Protein AF-A0A836T249-F1 (afdb_monomer_lite)

Radius of gyration: 13.51 Å; chains: 1; bounding box: 31×27×33 Å

Structure (mmCIF, N/CA/C/O backbone):
data_AF-A0A836T249-F1
#
_entry.id   AF-A0A836T249-F1
#
loop_
_atom_site.group_PDB
_atom_site.id
_atom_site.type_symbol
_atom_site.label_atom_id
_atom_site.label_alt_id
_atom_site.label_comp_id
_atom_site.label_asym_id
_atom_site.label_entity_id
_atom_site.label_seq_id
_atom_site.pdbx_PDB_ins_code
_atom_site.Cartn_x
_atom_site.Cartn_y
_atom_site.Cartn_z
_atom_site.occupancy
_atom_site.B_iso_or_equiv
_atom_site.auth_seq_id
_atom_site.auth_comp_id
_atom_site.auth_asym_id
_atom_site.auth_atom_id
_atom_site.pdbx_PDB_model_num
ATOM 1 N N . MET A 1 1 ? -9.507 -3.534 -6.207 1.00 92.12 1 MET A N 1
ATOM 2 C CA . MET A 1 1 ? -9.745 -3.256 -4.772 1.00 92.12 1 MET A CA 1
ATOM 3 C C . MET A 1 1 ? -8.493 -2.708 -4.089 1.00 92.12 1 MET A C 1
ATOM 5 O O . MET A 1 1 ? -8.555 -1.601 -3.575 1.00 92.12 1 MET A O 1
ATOM 9 N N . GLN A 1 2 ? -7.355 -3.410 -4.182 1.00 95.19 2 GLN A N 1
ATOM 10 C CA . GLN A 1 2 ? -6.052 -3.037 -3.597 1.00 95.19 2 GLN A CA 1
ATOM 11 C C . GLN A 1 2 ? -5.676 -1.554 -3.716 1.00 95.19 2 GLN A C 1
ATOM 13 O O . GLN A 1 2 ? -5.379 -0.936 -2.706 1.00 95.19 2 GLN A O 1
ATOM 18 N N . ALA A 1 3 ? -5.765 -0.951 -4.907 1.00 95.19 3 ALA A N 1
ATOM 19 C CA . ALA A 1 3 ? -5.431 0.465 -5.085 1.00 95.19 3 ALA A CA 1
ATOM 20 C C . ALA A 1 3 ? -6.260 1.413 -4.193 1.00 95.19 3 A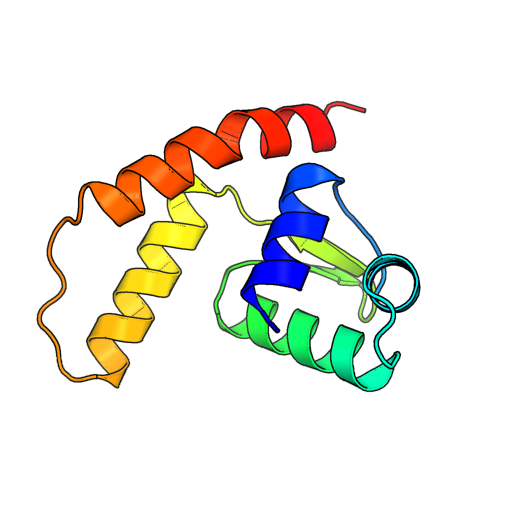LA A C 1
ATOM 22 O O . ALA A 1 3 ? -5.715 2.370 -3.658 1.00 95.19 3 ALA A O 1
ATOM 23 N N . LYS A 1 4 ? -7.559 1.136 -3.992 1.00 97.75 4 LYS A N 1
ATOM 24 C CA . LYS A 1 4 ? -8.428 1.965 -3.137 1.00 97.75 4 LYS A CA 1
ATOM 25 C C . LYS A 1 4 ? -8.037 1.848 -1.666 1.00 97.75 4 LYS A C 1
ATOM 27 O O . LYS A 1 4 ? -7.950 2.861 -0.985 1.00 97.75 4 LYS A O 1
ATOM 32 N N . VAL A 1 5 ? -7.785 0.621 -1.206 1.00 97.81 5 VAL A N 1
ATOM 33 C CA . VAL A 1 5 ? -7.350 0.348 0.172 1.00 97.81 5 VAL A CA 1
ATOM 34 C C . VAL A 1 5 ? -5.976 0.964 0.428 1.00 97.81 5 VAL A C 1
ATOM 36 O O . VAL A 1 5 ? -5.807 1.670 1.413 1.00 97.81 5 VAL A O 1
ATOM 39 N N . TYR A 1 6 ? -5.028 0.785 -0.496 1.00 97.31 6 TYR A N 1
ATOM 40 C CA . TYR A 1 6 ? -3.699 1.386 -0.406 1.00 97.31 6 TYR A CA 1
ATOM 41 C C . TYR A 1 6 ? -3.773 2.913 -0.311 1.00 97.31 6 TYR A C 1
ATOM 43 O O . TYR A 1 6 ? -3.270 3.474 0.654 1.00 97.31 6 TYR A O 1
ATOM 51 N N . LEU A 1 7 ? -4.472 3.578 -1.239 1.00 97.44 7 LEU A N 1
ATOM 52 C CA . LEU A 1 7 ? -4.627 5.037 -1.217 1.00 97.44 7 LEU A CA 1
ATOM 53 C C . LEU A 1 7 ? -5.289 5.538 0.071 1.00 97.44 7 LEU A C 1
ATOM 55 O O . LEU A 1 7 ? -4.872 6.558 0.607 1.00 97.44 7 LEU A O 1
ATOM 59 N N . LEU A 1 8 ? -6.299 4.828 0.580 1.00 98.00 8 LEU A N 1
ATOM 60 C CA . LEU A 1 8 ? -6.959 5.199 1.828 1.00 98.00 8 LEU A CA 1
ATOM 61 C C . LEU A 1 8 ? -5.977 5.164 3.009 1.00 98.00 8 LEU A C 1
ATOM 63 O O . LEU A 1 8 ? -5.876 6.138 3.748 1.00 98.00 8 LEU A O 1
ATOM 67 N N . VAL A 1 9 ? -5.228 4.075 3.171 1.00 96.75 9 VAL A N 1
ATOM 68 C CA . VAL A 1 9 ? -4.265 3.945 4.276 1.00 96.75 9 VAL A CA 1
ATOM 69 C C . VAL A 1 9 ? -3.086 4.907 4.101 1.00 96.75 9 VAL A C 1
ATOM 71 O O . VAL A 1 9 ? -2.641 5.521 5.063 1.00 96.75 9 VAL A O 1
ATOM 74 N N . THR A 1 10 ? -2.607 5.115 2.872 1.00 97.19 10 THR A N 1
ATOM 75 C CA . THR A 1 10 ? -1.536 6.080 2.585 1.00 97.19 10 THR A CA 1
ATOM 76 C C . THR A 1 10 ? -1.947 7.514 2.908 1.00 97.19 10 THR A C 1
ATOM 78 O O . THR A 1 10 ? -1.155 8.241 3.488 1.00 97.19 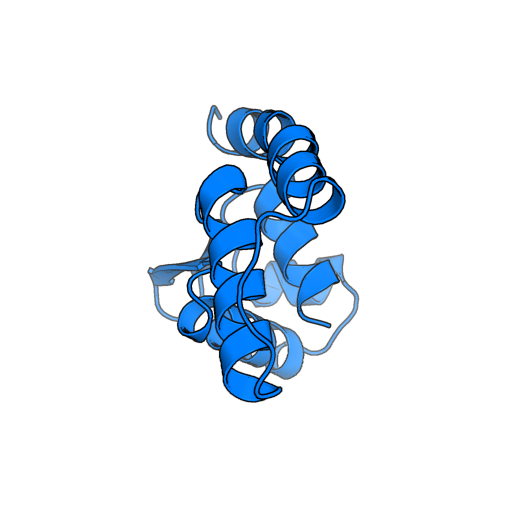10 THR A O 1
ATOM 81 N N . CYS A 1 11 ? -3.167 7.931 2.564 1.00 96.94 11 CYS A N 1
ATOM 82 C CA . CYS A 1 11 ? -3.593 9.324 2.734 1.00 96.94 11 CYS A CA 1
ATOM 83 C C . CYS A 1 11 ? -4.145 9.652 4.128 1.00 96.94 11 CYS A C 1
ATOM 85 O O . CYS A 1 11 ? -4.281 10.828 4.457 1.00 96.94 11 CYS A O 1
ATOM 87 N N . TYR A 1 12 ? -4.528 8.646 4.919 1.00 96.56 12 TYR A N 1
ATOM 88 C CA . TYR A 1 12 ? -5.208 8.855 6.204 1.00 96.56 12 TYR A CA 1
ATOM 89 C C . TYR A 1 12 ? -4.572 8.099 7.375 1.00 96.56 12 TYR A C 1
ATOM 91 O O . TYR A 1 12 ? -5.081 8.179 8.491 1.00 96.56 12 TYR A O 1
ATOM 99 N N . GLY A 1 13 ? -3.459 7.407 7.137 1.00 94.81 13 GLY A N 1
ATOM 100 C CA . GLY A 1 13 ? -2.641 6.798 8.176 1.00 94.81 13 GLY A CA 1
ATOM 101 C C . GLY A 1 13 ? -3.117 5.409 8.584 1.00 94.81 13 GLY A C 1
ATOM 102 O O . GLY A 1 13 ? -3.964 4.786 7.936 1.00 94.81 13 GLY A O 1
ATOM 103 N N . LYS A 1 14 ? -2.518 4.910 9.669 1.00 95.06 14 LYS A N 1
ATOM 104 C CA . LYS A 1 14 ? -2.793 3.579 10.214 1.00 95.06 14 LYS A CA 1
ATOM 105 C C . LYS A 1 14 ? -4.281 3.410 10.529 1.00 95.06 14 LYS A C 1
ATOM 107 O O . LYS A 1 14 ? -4.881 4.262 11.182 1.00 95.06 14 LYS A O 1
ATOM 112 N N . MET A 1 15 ? -4.866 2.292 10.104 1.00 95.44 15 MET A N 1
ATOM 113 C CA . MET A 1 15 ? -6.271 1.982 10.382 1.00 95.44 15 MET A CA 1
ATOM 114 C C . MET A 1 15 ? -6.566 0.483 10.352 1.00 95.44 15 MET A C 1
ATOM 116 O O . MET A 1 15 ? -5.815 -0.307 9.776 1.00 95.44 15 MET A O 1
ATOM 120 N N . SER A 1 16 ? -7.689 0.099 10.960 1.00 96.88 16 SER A N 1
ATOM 121 C CA . SER A 1 16 ? -8.150 -1.286 10.992 1.00 96.88 16 SER A CA 1
ATOM 122 C C . SER A 1 16 ? -8.994 -1.671 9.775 1.00 96.88 16 SER A C 1
ATOM 124 O O . SER A 1 16 ? -9.587 -0.814 9.113 1.00 96.88 16 SER A O 1
ATOM 126 N N . SER A 1 17 ? -9.134 -2.975 9.514 1.00 96.44 17 SER A N 1
ATOM 127 C CA . SER A 1 17 ? -10.038 -3.487 8.466 1.00 96.44 17 SER A CA 1
ATOM 128 C C . SER A 1 17 ? -11.482 -3.019 8.618 1.00 96.44 17 SER A C 1
ATOM 130 O O . SER A 1 17 ? -12.152 -2.804 7.613 1.00 96.44 17 SER A O 1
ATOM 132 N N . ALA A 1 18 ? -11.960 -2.816 9.849 1.00 97.81 18 ALA A N 1
ATOM 133 C CA . ALA A 1 18 ? -13.305 -2.300 10.096 1.00 97.81 18 ALA A CA 1
ATOM 134 C C . ALA A 1 18 ? -13.462 -0.859 9.586 1.00 97.81 18 ALA A C 1
ATOM 136 O O . ALA A 1 18 ? -14.421 -0.556 8.878 1.00 97.81 18 ALA A O 1
ATOM 137 N N . ILE A 1 19 ? -12.477 0.004 9.864 1.00 98.06 19 ILE A N 1
ATOM 138 C CA . ILE A 1 19 ? -12.465 1.393 9.382 1.00 98.06 19 ILE A CA 1
ATOM 139 C C . ILE A 1 19 ? -12.347 1.430 7.852 1.00 98.06 19 ILE A C 1
ATOM 141 O O . ILE A 1 19 ? -13.018 2.225 7.193 1.00 98.06 19 ILE A O 1
ATOM 145 N N . ILE A 1 20 ? -11.520 0.555 7.270 1.00 97.94 20 ILE A N 1
ATOM 146 C CA . ILE A 1 20 ? -11.383 0.427 5.812 1.00 97.94 20 ILE A CA 1
ATOM 147 C C . ILE A 1 20 ? -12.719 0.013 5.185 1.00 97.94 20 ILE A C 1
ATOM 149 O O . ILE A 1 20 ? -13.152 0.629 4.208 1.00 97.94 20 ILE A O 1
ATOM 153 N N . ALA A 1 21 ? -13.379 -1.002 5.749 1.00 98.38 21 ALA A N 1
ATOM 154 C CA . ALA A 1 21 ? -14.668 -1.501 5.280 1.00 98.38 21 ALA A CA 1
ATOM 155 C C . ALA A 1 21 ? -15.738 -0.405 5.300 1.00 98.38 21 ALA A C 1
ATOM 157 O O . ALA A 1 21 ? -16.416 -0.184 4.295 1.00 98.38 21 ALA A O 1
ATOM 158 N N . GLU A 1 22 ? -15.822 0.341 6.404 1.00 98.50 22 GLU A N 1
ATOM 159 C CA . GLU A 1 22 ? -16.742 1.466 6.561 1.00 98.50 22 GLU A CA 1
ATOM 160 C C . GLU A 1 22 ? -16.475 2.567 5.524 1.00 98.50 22 GLU A C 1
ATOM 162 O O . GLU A 1 22 ? -17.369 2.940 4.759 1.00 98.50 22 GLU A O 1
ATOM 167 N N . LYS A 1 23 ? -15.231 3.061 5.442 1.00 98.12 23 LYS A N 1
ATOM 168 C CA . LYS A 1 23 ? -14.875 4.181 4.556 1.00 98.12 23 LYS A CA 1
ATOM 169 C C . LYS A 1 23 ? -15.015 3.836 3.075 1.00 98.12 23 LYS A C 1
ATOM 171 O O . LYS A 1 23 ? -15.375 4.708 2.284 1.00 98.12 23 LYS A O 1
ATOM 176 N N . LEU A 1 24 ? -14.739 2.590 2.689 1.00 98.06 24 LEU A N 1
ATOM 177 C CA . LEU A 1 24 ? -14.854 2.137 1.300 1.00 98.06 24 LEU A CA 1
ATOM 178 C C . LEU A 1 24 ? -16.217 1.527 0.962 1.00 98.06 24 LEU A C 1
ATOM 180 O O . LEU A 1 24 ? -16.456 1.249 -0.214 1.00 98.06 24 LEU A O 1
ATOM 184 N N . LYS A 1 25 ? -17.103 1.353 1.952 1.00 98.06 25 LYS A N 1
ATOM 185 C CA . LYS A 1 25 ? -18.408 0.687 1.815 1.00 98.06 25 LYS A CA 1
ATOM 186 C C . LYS A 1 25 ? -18.276 -0.715 1.205 1.00 98.06 25 LYS A C 1
ATOM 188 O O . LYS A 1 25 ? -18.973 -1.057 0.251 1.00 98.06 25 LYS A O 1
ATOM 193 N N . ILE A 1 26 ? -17.346 -1.502 1.742 1.00 97.94 26 ILE A N 1
ATOM 194 C CA . ILE A 1 26 ? -17.091 -2.901 1.358 1.00 97.94 26 ILE A CA 1
ATOM 195 C C . ILE A 1 26 ? -17.305 -3.824 2.560 1.00 97.94 26 ILE A C 1
ATOM 197 O O . ILE A 1 26 ? -17.456 -3.352 3.686 1.00 97.94 26 ILE A O 1
ATOM 201 N N . SER A 1 27 ? -17.331 -5.139 2.334 1.00 98.31 27 SER A N 1
ATOM 202 C CA . SER A 1 27 ? -17.428 -6.096 3.438 1.00 98.31 27 SER A CA 1
ATOM 203 C C . SER A 1 27 ? -16.165 -6.070 4.312 1.00 98.31 27 SER A C 1
ATOM 205 O O . SER A 1 27 ? -15.072 -5.740 3.840 1.00 98.31 27 SER A O 1
ATOM 207 N N . LEU A 1 28 ? -16.308 -6.434 5.592 1.00 98.06 28 LEU A N 1
ATOM 208 C CA . LEU A 1 28 ? -15.165 -6.581 6.500 1.00 98.06 28 LEU A CA 1
ATOM 209 C C . LEU A 1 28 ? -14.161 -7.615 5.968 1.00 98.06 28 LEU A C 1
ATOM 211 O O . LEU A 1 28 ? -12.955 -7.376 6.011 1.00 98.06 28 LEU A O 1
ATOM 215 N N . ASP A 1 29 ? -14.660 -8.717 5.408 1.00 97.31 29 ASP A N 1
ATOM 216 C CA . ASP A 1 29 ? -13.836 -9.778 4.828 1.00 97.31 29 ASP A CA 1
ATOM 217 C C . ASP A 1 29 ? -13.039 -9.281 3.617 1.00 97.31 29 ASP A C 1
ATOM 219 O O . ASP A 1 29 ? -11.843 -9.558 3.512 1.00 97.31 29 ASP A O 1
ATOM 223 N N . ASP A 1 30 ? -13.653 -8.487 2.730 1.00 98.06 30 ASP A N 1
ATOM 224 C CA . ASP A 1 30 ? -12.956 -7.891 1.585 1.00 98.06 30 ASP A CA 1
ATOM 225 C C . ASP A 1 30 ? -11.881 -6.901 2.029 1.00 98.06 30 ASP A C 1
ATOM 227 O O . ASP A 1 30 ? -10.791 -6.874 1.447 1.00 98.06 30 ASP A O 1
ATOM 231 N N . ALA A 1 31 ? -12.169 -6.094 3.055 1.00 97.81 31 ALA A N 1
ATOM 232 C CA . ALA A 1 31 ? -11.200 -5.169 3.628 1.00 97.81 31 ALA A CA 1
ATOM 233 C C . ALA A 1 31 ? -10.008 -5.929 4.224 1.00 97.81 31 ALA A C 1
ATOM 235 O O . ALA A 1 31 ? -8.866 -5.663 3.847 1.00 97.81 31 ALA A O 1
ATOM 236 N N . GLN A 1 32 ? -10.268 -6.932 5.068 1.00 96.56 32 GLN A N 1
ATOM 237 C CA . GLN A 1 32 ? -9.229 -7.742 5.703 1.00 96.56 32 GLN A CA 1
ATOM 238 C C . GLN A 1 32 ? -8.390 -8.500 4.675 1.00 96.56 32 GLN A C 1
ATOM 240 O O . GLN A 1 32 ? -7.159 -8.471 4.739 1.00 96.56 32 GLN A O 1
ATOM 245 N N . LYS A 1 33 ? -9.035 -9.164 3.711 1.00 96.81 33 LYS A N 1
ATOM 246 C CA . LYS A 1 33 ? -8.345 -9.906 2.654 1.00 96.81 33 LYS A CA 1
ATOM 247 C C . LYS A 1 33 ? -7.472 -8.976 1.819 1.00 96.81 33 LYS A C 1
ATOM 249 O O . LYS A 1 33 ? -6.295 -9.256 1.629 1.00 96.81 33 LYS A O 1
ATOM 254 N N . THR A 1 34 ? -8.016 -7.839 1.384 1.00 97.31 34 THR A N 1
ATOM 255 C CA . THR A 1 34 ? -7.264 -6.878 0.567 1.00 97.31 34 THR A CA 1
ATOM 256 C C . THR A 1 34 ? -6.063 -6.308 1.325 1.00 97.31 34 THR A C 1
ATOM 258 O O . THR A 1 34 ? -4.993 -6.156 0.736 1.00 97.31 34 THR A O 1
ATOM 261 N N . SER A 1 35 ? -6.207 -6.017 2.620 1.00 96.56 35 SER A N 1
ATOM 262 C CA . SER A 1 35 ? -5.101 -5.540 3.456 1.00 96.56 35 SER A CA 1
ATOM 263 C C . SER A 1 35 ? -4.011 -6.598 3.646 1.00 96.56 35 SER A C 1
ATOM 265 O O . SER A 1 35 ? -2.829 -6.278 3.525 1.00 96.56 35 SER A O 1
ATOM 267 N N . LYS A 1 36 ? -4.381 -7.872 3.844 1.00 95.44 36 LYS A N 1
ATOM 268 C CA . LYS A 1 36 ? -3.421 -8.992 3.888 1.00 95.44 36 LYS A CA 1
ATOM 269 C C . LYS A 1 36 ? -2.719 -9.220 2.545 1.00 95.44 36 LYS A C 1
ATOM 271 O O . LYS A 1 36 ? -1.516 -9.477 2.515 1.00 95.44 36 LYS A O 1
ATOM 276 N N . ASP A 1 37 ? -3.423 -9.055 1.429 1.00 94.69 37 ASP A N 1
ATOM 277 C CA . ASP A 1 37 ? -2.794 -9.114 0.109 1.00 94.69 37 ASP A CA 1
ATOM 278 C C . ASP A 1 37 ? -1.771 -7.974 -0.055 1.00 94.69 37 ASP A C 1
ATOM 280 O O . ASP A 1 37 ? -0.655 -8.202 -0.519 1.00 94.69 37 ASP A O 1
ATOM 284 N N . LEU A 1 38 ? -2.106 -6.753 0.378 1.00 95.06 38 LEU A N 1
ATOM 285 C CA . LEU A 1 38 ? -1.197 -5.599 0.346 1.00 95.06 38 LEU A CA 1
ATOM 286 C C . LEU A 1 38 ? 0.023 -5.772 1.263 1.00 95.06 38 LEU A C 1
ATOM 288 O O . LEU A 1 38 ? 1.117 -5.354 0.884 1.00 95.06 38 LEU A O 1
ATOM 292 N N . LEU A 1 39 ? -0.127 -6.444 2.407 1.00 93.19 39 LEU A N 1
ATOM 293 C CA . LEU A 1 39 ? 1.002 -6.901 3.224 1.00 93.19 39 LEU A CA 1
ATOM 294 C C . LEU A 1 39 ? 1.920 -7.829 2.433 1.00 93.19 39 LEU A C 1
ATOM 296 O O . LEU A 1 39 ? 3.118 -7.574 2.324 1.00 93.19 39 LEU A O 1
ATOM 300 N N . SER A 1 40 ? 1.356 -8.876 1.821 1.00 90.81 40 SER A N 1
ATOM 301 C CA . SER A 1 40 ? 2.148 -9.842 1.056 1.00 90.81 40 SER A CA 1
ATOM 302 C C . SER A 1 40 ? 2.892 -9.186 -0.107 1.00 90.81 40 SER A C 1
ATOM 304 O O . SER A 1 40 ? 4.015 -9.586 -0.406 1.00 90.81 40 SER A O 1
ATOM 306 N N . LEU A 1 41 ? 2.3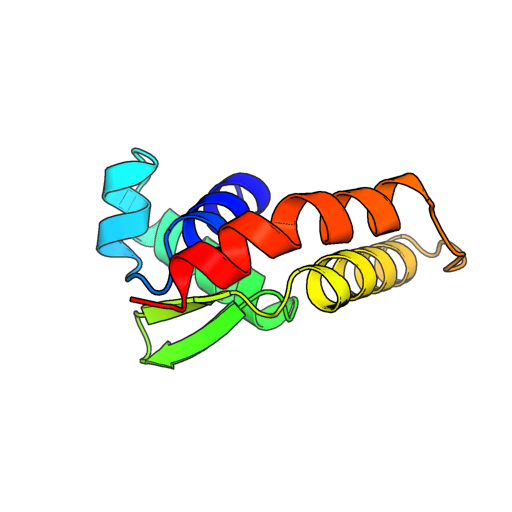12 -8.140 -0.713 1.00 90.75 41 LEU A N 1
ATOM 307 C CA . LEU A 1 41 ? 2.897 -7.335 -1.789 1.00 90.75 41 LEU A CA 1
ATOM 308 C C . LEU A 1 41 ? 3.947 -6.317 -1.310 1.00 90.75 41 LEU A C 1
ATOM 310 O O . LEU A 1 41 ? 4.598 -5.690 -2.146 1.00 90.75 41 LEU A O 1
ATOM 314 N N . GLY A 1 42 ? 4.150 -6.176 0.003 1.00 90.12 42 GLY A N 1
ATOM 315 C CA . GLY A 1 42 ? 5.095 -5.230 0.602 1.00 90.12 42 GLY A CA 1
ATOM 316 C C . GLY A 1 42 ? 4.610 -3.779 0.587 1.00 90.12 42 GLY A C 1
ATOM 317 O O . GLY A 1 42 ? 5.429 -2.865 0.635 1.00 90.12 42 GLY A O 1
ATOM 318 N N . ALA A 1 43 ? 3.298 -3.565 0.468 1.00 94.81 43 ALA A N 1
ATOM 319 C CA . ALA A 1 43 ? 2.691 -2.240 0.463 1.00 94.81 43 ALA A CA 1
ATOM 320 C C . ALA A 1 43 ? 2.280 -1.763 1.856 1.00 94.81 43 ALA A C 1
ATOM 322 O O . ALA A 1 43 ? 2.274 -0.555 2.096 1.00 94.81 43 ALA A O 1
ATOM 323 N N . PHE A 1 44 ? 1.961 -2.694 2.756 1.00 95.12 44 PHE A N 1
ATOM 324 C CA . PHE A 1 44 ? 1.620 -2.431 4.152 1.00 95.12 44 PHE A CA 1
ATOM 325 C C . PHE A 1 44 ? 2.655 -3.033 5.110 1.00 95.12 44 PHE A C 1
ATOM 327 O O . PHE A 1 44 ? 3.402 -3.936 4.734 1.00 95.12 44 PHE A O 1
ATOM 334 N N . ILE A 1 45 ? 2.675 -2.519 6.339 1.00 89.38 45 ILE A N 1
ATOM 335 C CA . ILE A 1 45 ? 3.318 -3.101 7.520 1.00 89.38 45 ILE A CA 1
ATOM 336 C C . ILE A 1 45 ? 2.211 -3.590 8.450 1.00 89.38 45 ILE A C 1
ATOM 338 O O . ILE A 1 45 ? 1.172 -2.934 8.586 1.00 89.38 45 ILE A O 1
ATOM 342 N N . ASP A 1 46 ? 2.441 -4.747 9.063 1.00 77.31 46 ASP A N 1
ATOM 343 C CA . ASP A 1 46 ? 1.539 -5.320 10.050 1.00 77.31 46 ASP A CA 1
ATOM 344 C C . ASP A 1 46 ? 1.881 -4.705 11.409 1.00 77.31 46 ASP A C 1
ATOM 346 O O . ASP A 1 46 ? 3.007 -4.848 11.894 1.00 77.31 46 ASP A O 1
ATOM 350 N N . PHE A 1 47 ? 0.943 -3.948 11.977 1.00 74.94 47 PHE A N 1
ATOM 351 C CA . PHE A 1 47 ? 1.079 -3.429 13.338 1.00 74.94 47 PHE A CA 1
ATOM 352 C C . PHE A 1 47 ? 0.395 -4.366 14.344 1.00 74.94 47 PHE A C 1
ATOM 354 O O . PHE A 1 47 ? 0.863 -4.528 15.469 1.00 74.94 47 PHE A O 1
ATOM 361 N N . SER A 1 48 ? -0.714 -4.982 13.927 1.00 82.12 48 SER A N 1
ATOM 362 C CA . SER A 1 48 ? -1.432 -6.061 14.606 1.00 82.12 48 SER A CA 1
ATOM 363 C C . SER A 1 48 ? -2.317 -6.794 13.589 1.00 82.12 48 SER A C 1
ATOM 365 O O . SER A 1 48 ? -2.606 -6.246 12.528 1.00 82.12 48 SER A O 1
ATOM 367 N N . GLU A 1 49 ? -2.859 -7.968 13.944 1.00 80.56 49 GLU A N 1
ATOM 368 C CA . GLU A 1 49 ? -3.622 -8.842 13.026 1.00 80.56 49 GLU A CA 1
ATOM 369 C C . GLU A 1 49 ? -4.746 -8.156 12.215 1.00 80.56 49 GLU A C 1
ATOM 371 O O . GLU A 1 49 ? -5.184 -8.673 11.178 1.00 80.56 49 GLU A O 1
ATOM 376 N N . ILE A 1 50 ? -5.240 -7.009 12.691 1.00 87.31 50 ILE A N 1
ATOM 377 C CA . ILE A 1 50 ? -6.344 -6.253 12.098 1.00 87.31 50 ILE A CA 1
ATOM 378 C C . ILE A 1 50 ? -6.001 -4.798 11.749 1.00 87.31 50 ILE A C 1
ATOM 380 O O . ILE A 1 50 ? -6.874 -4.121 11.204 1.00 87.31 50 ILE A O 1
ATOM 384 N N . GLU A 1 51 ? -4.793 -4.307 12.050 1.00 93.06 51 GLU A N 1
ATOM 385 C CA . GLU A 1 51 ? -4.369 -2.921 11.807 1.00 93.06 51 GLU A CA 1
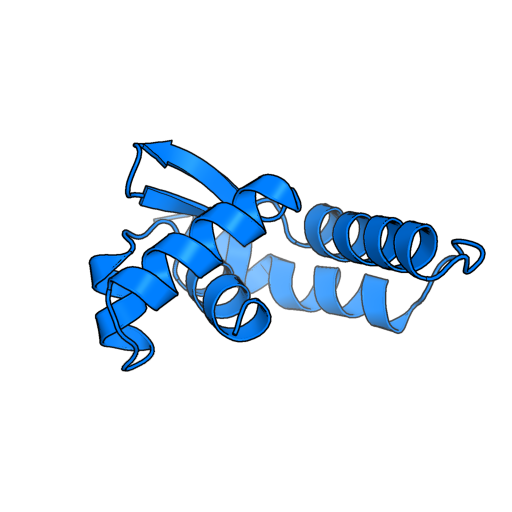ATOM 386 C C . GLU A 1 51 ? -3.209 -2.831 10.818 1.00 93.06 51 GLU A C 1
ATOM 388 O O . GLU A 1 51 ? -2.175 -3.483 10.971 1.00 93.06 51 GLU A O 1
ATOM 393 N N . PHE A 1 52 ? -3.355 -1.933 9.845 1.00 95.12 52 PHE A N 1
ATOM 394 C CA . PHE A 1 52 ? -2.417 -1.798 8.740 1.00 95.12 52 PHE A CA 1
ATOM 395 C C . PHE A 1 52 ? -1.925 -0.369 8.622 1.00 95.12 52 PHE A C 1
ATOM 397 O O . PHE A 1 52 ? -2.698 0.588 8.715 1.00 95.12 52 PHE A O 1
ATOM 404 N N . GLU A 1 53 ? -0.633 -0.238 8.355 1.00 95.31 53 GLU A N 1
ATOM 405 C CA . GLU A 1 53 ? 0.007 1.027 8.033 1.00 95.31 53 GLU A CA 1
ATOM 406 C C . GLU A 1 53 ? 0.690 0.922 6.669 1.00 95.31 53 GLU A C 1
ATOM 408 O O . GLU A 1 53 ? 1.231 -0.124 6.314 1.00 95.31 53 GLU A O 1
ATOM 413 N N . ALA A 1 54 ? 0.666 1.994 5.878 1.00 95.75 54 ALA A N 1
ATOM 414 C CA . ALA A 1 54 ? 1.338 1.999 4.587 1.00 95.75 54 ALA A CA 1
ATOM 415 C C . ALA A 1 54 ? 2.867 2.021 4.742 1.00 95.75 54 ALA A C 1
ATOM 417 O O . ALA A 1 54 ? 3.413 2.733 5.582 1.00 95.75 54 ALA A O 1
ATOM 418 N N . MET A 1 55 ? 3.562 1.289 3.872 1.00 95.69 55 MET A N 1
ATOM 419 C CA . MET A 1 55 ? 4.986 1.488 3.601 1.00 95.69 55 MET A CA 1
ATOM 420 C C . MET A 1 55 ? 5.186 2.755 2.758 1.00 95.69 55 MET A C 1
ATOM 422 O O . MET A 1 55 ? 4.330 3.102 1.933 1.00 95.69 55 MET A O 1
ATOM 426 N N . HIS A 1 56 ? 6.347 3.400 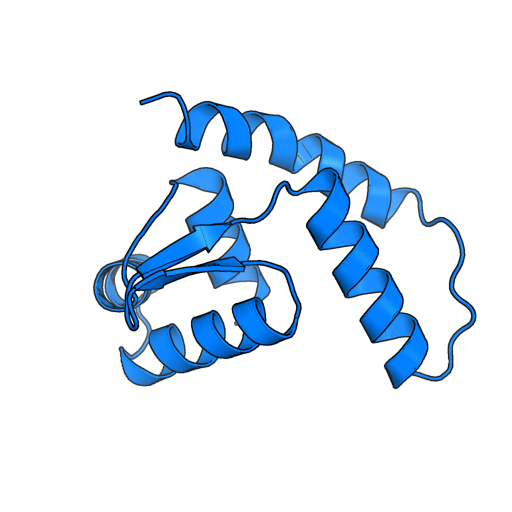2.906 1.00 96.06 56 HIS A N 1
ATOM 427 C CA . HIS A 1 56 ? 6.671 4.649 2.214 1.00 96.06 56 HIS A CA 1
ATOM 428 C C . HIS A 1 56 ? 6.460 4.545 0.684 1.00 96.06 56 HIS A C 1
ATOM 430 O O . HIS A 1 56 ? 7.054 3.675 0.029 1.00 96.06 56 HIS A O 1
ATOM 436 N N . PRO A 1 57 ? 5.658 5.438 0.072 1.00 96.94 57 PRO A N 1
ATOM 437 C CA . PRO A 1 57 ? 5.130 5.252 -1.282 1.00 96.94 57 PRO A CA 1
ATOM 438 C C . PRO A 1 57 ? 6.199 5.209 -2.377 1.00 96.94 57 PRO A C 1
ATOM 440 O O . PRO A 1 57 ? 6.052 4.460 -3.345 1.00 96.94 57 PRO A O 1
ATOM 443 N N . ARG A 1 58 ? 7.316 5.931 -2.203 1.00 95.56 58 ARG A N 1
ATOM 444 C CA . ARG A 1 58 ? 8.479 5.874 -3.114 1.00 95.56 58 ARG A CA 1
ATOM 445 C C . ARG A 1 58 ? 9.024 4.458 -3.309 1.00 95.56 58 ARG A C 1
ATOM 447 O O . ARG A 1 58 ? 9.449 4.121 -4.410 1.00 95.56 58 ARG A O 1
ATOM 454 N N . PHE A 1 59 ? 9.006 3.637 -2.260 1.00 93.62 59 PHE A N 1
ATOM 455 C CA . PHE A 1 59 ? 9.497 2.262 -2.322 1.00 93.62 59 PHE A CA 1
ATOM 456 C C . PHE A 1 59 ? 8.380 1.295 -2.699 1.00 93.62 59 PHE A C 1
ATOM 458 O O . PHE A 1 59 ? 8.578 0.432 -3.554 1.00 93.62 59 PHE A O 1
ATOM 465 N N . THR A 1 60 ? 7.194 1.471 -2.113 1.00 95.19 60 THR A N 1
ATOM 466 C CA . THR A 1 60 ? 6.036 0.600 -2.339 1.00 95.19 60 THR A CA 1
ATOM 467 C C . THR A 1 60 ? 5.668 0.500 -3.813 1.00 95.19 60 THR A C 1
ATOM 469 O O . THR A 1 60 ? 5.573 -0.599 -4.356 1.00 95.19 60 THR A O 1
ATOM 472 N N . VAL A 1 61 ? 5.518 1.639 -4.490 1.00 94.94 61 VAL A N 1
ATOM 473 C CA . VAL A 1 61 ? 5.035 1.680 -5.875 1.00 94.94 61 VAL A CA 1
ATOM 474 C C . VAL A 1 61 ? 6.038 1.028 -6.836 1.00 94.94 61 VAL A C 1
ATOM 476 O O . VAL A 1 61 ? 5.648 0.248 -7.706 1.00 94.94 61 VAL A O 1
ATOM 479 N N . VAL A 1 62 ? 7.339 1.258 -6.626 1.00 93.56 62 VAL A N 1
ATOM 480 C CA . VAL A 1 62 ? 8.413 0.632 -7.416 1.00 93.56 62 VAL A CA 1
ATOM 481 C C . VAL A 1 62 ? 8.495 -0.874 -7.151 1.00 93.56 62 VAL A C 1
ATOM 483 O O . VAL A 1 62 ? 8.648 -1.655 -8.090 1.00 93.56 62 VAL A O 1
ATOM 486 N N . ASN A 1 63 ? 8.361 -1.306 -5.894 1.00 92.75 63 ASN A N 1
ATOM 487 C CA . ASN A 1 63 ? 8.399 -2.723 -5.529 1.00 92.75 63 ASN A CA 1
ATOM 488 C C . ASN A 1 63 ? 7.198 -3.496 -6.085 1.00 92.75 63 ASN A C 1
ATOM 490 O O . ASN A 1 63 ? 7.377 -4.581 -6.638 1.00 92.75 63 ASN A O 1
ATOM 494 N N . MET A 1 64 ? 5.993 -2.930 -5.995 1.00 92.19 64 MET A N 1
ATOM 495 C CA . MET A 1 64 ? 4.792 -3.526 -6.582 1.00 92.19 64 MET A CA 1
ATOM 496 C C . MET A 1 64 ? 4.899 -3.618 -8.106 1.00 92.19 64 MET A C 1
ATOM 498 O O . MET A 1 64 ? 4.535 -4.641 -8.682 1.00 92.19 64 MET A O 1
ATOM 502 N N . TYR A 1 65 ? 5.444 -2.585 -8.756 1.00 94.06 65 TYR A N 1
ATOM 503 C CA . 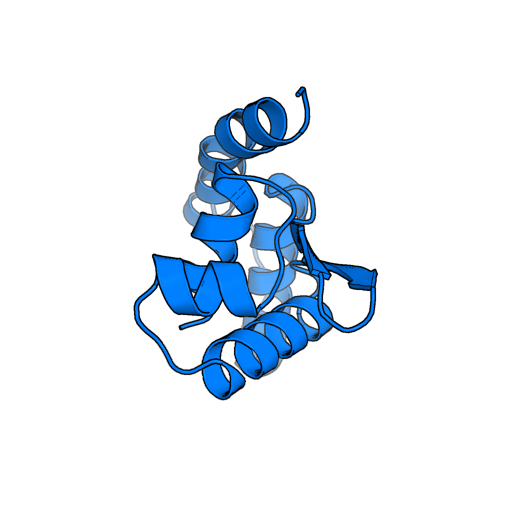TYR A 1 65 ? 5.700 -2.612 -10.194 1.00 94.06 65 TYR A CA 1
ATOM 504 C C . TYR A 1 65 ? 6.709 -3.705 -10.571 1.00 94.06 65 TYR A C 1
ATOM 506 O O . TYR A 1 65 ? 6.445 -4.473 -11.490 1.00 94.06 65 TYR A O 1
ATOM 514 N N . ARG A 1 66 ? 7.808 -3.854 -9.818 1.00 93.81 66 ARG A N 1
ATOM 515 C CA . ARG A 1 66 ? 8.789 -4.930 -10.037 1.00 93.81 66 ARG A CA 1
ATOM 516 C C . ARG A 1 66 ? 8.159 -6.320 -9.945 1.00 93.81 66 ARG A C 1
ATOM 518 O O . ARG A 1 66 ? 8.337 -7.117 -10.857 1.00 93.81 66 ARG A O 1
ATOM 525 N N . ARG A 1 67 ? 7.374 -6.586 -8.898 1.00 91.19 67 ARG A N 1
ATOM 526 C CA . ARG A 1 67 ? 6.683 -7.877 -8.722 1.00 91.19 67 ARG A CA 1
ATOM 527 C C . ARG A 1 67 ? 5.666 -8.156 -9.825 1.00 91.19 67 ARG A C 1
ATOM 529 O O . ARG A 1 67 ? 5.477 -9.302 -10.220 1.00 91.19 67 ARG A O 1
ATOM 536 N N . MET A 1 68 ? 5.000 -7.114 -10.322 1.00 92.38 68 MET A N 1
ATOM 537 C CA . MET A 1 68 ? 4.122 -7.244 -11.480 1.00 92.38 68 MET A CA 1
ATOM 538 C C . MET A 1 68 ? 4.926 -7.609 -12.732 1.00 92.38 68 MET A C 1
ATOM 540 O O . MET A 1 68 ? 4.564 -8.570 -13.398 1.00 92.38 68 MET A O 1
ATOM 544 N N . CYS A 1 69 ? 6.050 -6.938 -13.001 1.00 95.62 69 CYS A N 1
ATOM 545 C CA . CYS A 1 69 ? 6.941 -7.307 -14.103 1.00 95.62 69 CYS A CA 1
ATOM 546 C C . CYS A 1 69 ? 7.396 -8.774 -14.016 1.00 95.62 69 CYS A C 1
ATOM 548 O O . CYS A 1 69 ? 7.306 -9.491 -15.006 1.00 95.62 69 CYS A O 1
ATOM 550 N N . GLU A 1 70 ? 7.805 -9.242 -12.832 1.00 94.12 70 GLU A N 1
ATOM 551 C CA . GLU A 1 70 ? 8.198 -10.640 -12.596 1.00 94.12 70 GLU A CA 1
ATOM 552 C C . GLU A 1 70 ? 7.061 -11.624 -12.909 1.00 94.12 70 GLU A C 1
ATOM 554 O O . GLU A 1 70 ? 7.270 -12.606 -13.618 1.00 94.12 70 GLU A O 1
ATOM 559 N N . ARG A 1 71 ? 5.842 -11.345 -12.427 1.00 93.44 71 ARG A N 1
ATOM 560 C CA . ARG A 1 71 ? 4.675 -12.211 -12.649 1.00 93.44 71 ARG A CA 1
ATOM 561 C C . ARG A 1 71 ? 4.270 -12.292 -14.120 1.00 93.44 71 ARG A C 1
ATOM 563 O O . ARG A 1 71 ? 3.877 -13.357 -14.581 1.00 93.44 71 ARG A O 1
ATOM 570 N N . GLU A 1 72 ? 4.348 -11.176 -14.836 1.00 95.88 72 GLU A N 1
ATOM 571 C CA . GLU A 1 72 ? 3.956 -11.089 -16.247 1.00 95.88 72 GLU A CA 1
ATOM 572 C C . GLU A 1 72 ? 5.108 -11.453 -17.209 1.00 95.88 72 GLU A C 1
ATOM 574 O O . GLU A 1 72 ? 4.948 -11.353 -18.424 1.00 95.88 72 GLU A O 1
ATOM 579 N N . ASN A 1 73 ? 6.273 -11.868 -16.688 1.00 96.19 73 ASN A N 1
ATOM 580 C CA . ASN A 1 73 ? 7.490 -12.144 -17.462 1.00 96.19 73 ASN A CA 1
ATOM 581 C C . ASN A 1 73 ? 7.933 -10.956 -18.346 1.00 96.19 73 ASN A C 1
ATOM 583 O O . ASN A 1 73 ? 8.331 -11.112 -19.503 1.00 96.19 73 ASN A O 1
ATOM 587 N N . ILE A 1 74 ? 7.844 -9.747 -17.790 1.00 96.94 74 ILE A N 1
ATOM 588 C CA . ILE A 1 74 ? 8.258 -8.489 -18.414 1.00 96.94 74 ILE A CA 1
ATOM 589 C C . ILE A 1 74 ? 9.581 -8.044 -17.784 1.00 96.94 74 ILE A C 1
ATOM 591 O O . ILE A 1 74 ? 9.754 -8.079 -16.568 1.00 96.94 74 ILE A O 1
ATOM 595 N N . GLU A 1 75 ? 10.515 -7.564 -18.603 1.00 97.00 75 GLU A N 1
ATOM 596 C CA . GLU A 1 75 ? 11.768 -6.991 -18.109 1.00 97.00 75 GLU A CA 1
ATOM 597 C C . GLU A 1 75 ? 11.499 -5.729 -17.266 1.00 97.00 75 GLU A C 1
ATOM 599 O O . GLU A 1 75 ? 10.926 -4.745 -17.746 1.00 97.00 75 GLU A O 1
ATOM 604 N N . PHE A 1 76 ? 11.940 -5.729 -16.005 1.00 96.69 76 PHE A N 1
ATOM 605 C CA . PHE A 1 76 ? 11.831 -4.556 -15.140 1.00 96.69 76 PHE A CA 1
ATOM 606 C C . PHE A 1 76 ? 12.739 -3.424 -15.640 1.00 96.69 76 PHE A C 1
ATOM 608 O O . PHE A 1 76 ? 13.964 -3.543 -15.661 1.00 96.69 76 PHE A O 1
ATOM 615 N N . LYS A 1 77 ? 12.134 -2.284 -15.984 1.00 95.94 77 LYS A N 1
ATOM 616 C CA . LYS A 1 77 ? 12.829 -1.042 -16.356 1.00 95.94 77 LYS A CA 1
ATOM 617 C C . LYS A 1 77 ? 12.233 0.143 -15.626 1.00 95.94 77 LYS A C 1
ATOM 619 O O . LYS A 1 77 ? 11.057 0.136 -15.269 1.00 95.94 77 LYS A O 1
ATOM 624 N N . ARG A 1 78 ? 13.034 1.197 -15.453 1.00 94.06 78 ARG A N 1
ATOM 625 C CA . ARG A 1 78 ? 12.562 2.459 -14.875 1.00 94.06 78 ARG A CA 1
ATOM 626 C C . ARG A 1 78 ? 11.335 2.968 -15.634 1.00 94.06 78 ARG A C 1
ATOM 628 O O . ARG A 1 78 ? 11.371 3.106 -16.855 1.00 94.06 78 ARG A O 1
ATOM 635 N N . ASN A 1 79 ? 10.283 3.309 -14.894 1.00 96.19 79 ASN A N 1
ATOM 636 C CA . ASN A 1 79 ? 9.042 3.826 -15.448 1.00 96.19 79 ASN A CA 1
ATOM 637 C C . ASN A 1 79 ? 8.692 5.156 -14.768 1.00 96.19 79 ASN A C 1
ATOM 639 O O . ASN A 1 79 ? 8.344 5.189 -13.593 1.00 96.19 79 ASN A O 1
ATOM 643 N N . LYS A 1 80 ? 8.761 6.261 -15.525 1.00 96.31 80 LYS A N 1
ATOM 644 C CA . LYS A 1 80 ? 8.528 7.617 -14.997 1.00 96.31 80 LYS A CA 1
ATOM 645 C C . LYS A 1 80 ? 7.127 7.802 -14.410 1.00 96.31 80 LYS A C 1
ATOM 647 O O . LYS A 1 80 ? 6.966 8.591 -13.488 1.00 96.31 80 LYS A O 1
ATOM 652 N N . ILE A 1 81 ? 6.122 7.097 -14.933 1.00 96.50 81 ILE A N 1
ATOM 653 C CA . ILE A 1 81 ? 4.751 7.170 -14.410 1.00 96.50 81 ILE A CA 1
ATOM 654 C C . ILE A 1 81 ? 4.710 6.545 -13.013 1.00 96.50 81 ILE A C 1
ATOM 656 O O . ILE A 1 81 ? 4.195 7.157 -12.084 1.00 96.50 81 ILE A O 1
ATOM 660 N N . ILE A 1 82 ? 5.319 5.367 -12.855 1.00 95.50 82 ILE A N 1
ATOM 661 C CA . ILE A 1 82 ? 5.435 4.654 -11.574 1.00 95.50 82 ILE A CA 1
ATOM 662 C C . ILE A 1 82 ? 6.225 5.490 -10.561 1.00 95.50 82 ILE A C 1
ATOM 664 O O . ILE A 1 82 ? 5.753 5.700 -9.444 1.00 95.50 82 ILE A O 1
ATOM 668 N N . ASP A 1 83 ? 7.369 6.045 -10.971 1.00 94.69 83 ASP A N 1
ATOM 669 C CA . ASP A 1 83 ? 8.182 6.928 -10.127 1.00 94.69 83 ASP A CA 1
ATOM 670 C C . ASP A 1 83 ? 7.363 8.140 -9.637 1.00 94.69 83 ASP A C 1
ATOM 672 O O . ASP A 1 83 ? 7.379 8.473 -8.449 1.00 94.69 83 ASP A O 1
ATOM 676 N N . ASN A 1 84 ? 6.607 8.779 -10.538 1.00 97.38 84 ASN A N 1
ATOM 677 C CA . ASN A 1 84 ? 5.807 9.965 -10.228 1.00 97.38 84 ASN A CA 1
ATOM 678 C C . ASN A 1 84 ? 4.632 9.673 -9.288 1.00 97.38 84 ASN A C 1
ATOM 680 O O . ASN A 1 84 ? 4.299 10.526 -8.470 1.00 97.38 84 ASN A O 1
ATOM 684 N N . ILE A 1 85 ? 4.021 8.486 -9.352 1.00 96.56 85 ILE A N 1
ATOM 685 C CA . ILE A 1 85 ? 2.984 8.095 -8.383 1.00 96.56 85 ILE A CA 1
ATOM 686 C C . ILE A 1 85 ? 3.577 8.082 -6.968 1.00 96.56 85 ILE A C 1
ATOM 688 O O . ILE A 1 85 ? 2.976 8.634 -6.049 1.00 96.56 85 ILE A O 1
ATOM 692 N N . GLY A 1 86 ? 4.781 7.523 -6.801 1.00 96.50 86 GLY A N 1
ATOM 693 C CA . GLY A 1 86 ? 5.483 7.540 -5.518 1.00 96.50 86 GLY A CA 1
ATOM 694 C C . GLY A 1 86 ? 5.756 8.958 -5.004 1.00 96.50 86 GLY A C 1
ATOM 695 O O . GLY A 1 86 ? 5.591 9.202 -3.814 1.00 96.50 86 GLY A O 1
ATOM 696 N N . VAL A 1 87 ? 6.130 9.891 -5.894 1.00 97.75 87 VAL A N 1
ATOM 697 C CA . VAL A 1 87 ? 6.326 11.321 -5.563 1.00 97.75 87 VAL A CA 1
ATOM 698 C C . VAL A 1 87 ? 5.030 11.954 -5.058 1.00 97.75 87 VAL A C 1
ATOM 700 O O . VAL A 1 87 ? 5.019 12.618 -4.029 1.00 97.75 87 VAL A O 1
ATOM 703 N N . ILE A 1 88 ? 3.933 11.775 -5.796 1.00 97.31 88 ILE A N 1
ATOM 704 C CA . ILE A 1 88 ? 2.659 12.450 -5.512 1.00 97.31 88 ILE A CA 1
ATOM 705 C C . ILE A 1 88 ? 2.073 11.982 -4.176 1.00 97.31 88 ILE A C 1
ATOM 707 O O . ILE A 1 88 ? 1.465 12.774 -3.460 1.00 97.31 88 ILE A O 1
ATOM 711 N N . LEU A 1 89 ? 2.266 10.707 -3.837 1.00 97.56 89 LEU A N 1
ATOM 712 C CA . LEU A 1 89 ? 1.754 10.116 -2.604 1.00 97.56 89 LEU A CA 1
ATOM 713 C C . LEU A 1 89 ? 2.626 10.390 -1.371 1.00 97.56 89 LEU A C 1
ATOM 715 O O . LEU A 1 89 ? 2.154 10.166 -0.262 1.00 97.56 89 LEU A O 1
ATOM 719 N N . GLU A 1 90 ? 3.857 10.881 -1.540 1.00 97.38 90 GLU A N 1
ATOM 720 C CA . GLU A 1 90 ? 4.809 11.128 -0.446 1.00 97.38 90 GLU A CA 1
ATOM 721 C C . GLU A 1 90 ? 4.287 12.154 0.560 1.00 97.38 90 GLU A C 1
ATOM 723 O O . GLU A 1 90 ? 4.216 11.868 1.748 1.00 97.38 90 GLU A O 1
ATOM 728 N N . LYS A 1 91 ? 3.809 13.308 0.087 1.00 96.62 91 LYS A N 1
ATOM 729 C CA . LYS A 1 91 ? 3.276 14.333 0.989 1.00 96.62 91 LYS A CA 1
ATOM 730 C C . LYS A 1 91 ? 2.034 13.865 1.772 1.00 96.62 91 LYS A C 1
ATOM 732 O O . LYS A 1 91 ? 2.053 13.988 2.991 1.00 96.62 91 LYS A O 1
ATOM 737 N N . PRO A 1 92 ? 0.981 13.301 1.140 1.00 96.88 92 PRO A N 1
ATOM 738 C CA . PRO A 1 92 ? -0.147 12.727 1.879 1.00 96.88 92 PRO A CA 1
ATOM 739 C C . PRO A 1 92 ? 0.270 11.668 2.904 1.00 96.88 92 PRO A C 1
ATOM 741 O O . PRO A 1 92 ? -0.301 11.614 3.988 1.00 96.88 92 PRO A O 1
ATOM 744 N N . TYR A 1 93 ? 1.266 10.848 2.563 1.00 97.00 93 TYR A N 1
ATOM 745 C CA . TYR A 1 93 ? 1.828 9.847 3.461 1.00 97.00 93 TYR A CA 1
ATOM 746 C C . TYR A 1 93 ? 2.499 10.478 4.689 1.00 97.00 93 TYR A C 1
ATOM 748 O O . TYR A 1 93 ? 2.196 10.084 5.816 1.00 97.00 93 TYR A O 1
ATOM 756 N N . ASP A 1 94 ? 3.365 11.472 4.491 1.00 96.19 94 ASP A N 1
ATOM 757 C CA . ASP A 1 94 ? 4.055 12.165 5.583 1.00 96.19 94 ASP A CA 1
ATOM 758 C C . ASP A 1 94 ? 3.067 12.931 6.479 1.00 96.19 94 ASP A C 1
ATOM 760 O O . ASP A 1 94 ? 3.133 12.841 7.710 1.00 96.19 94 ASP A O 1
ATOM 764 N N . ASP A 1 95 ? 2.096 13.621 5.870 1.00 95.75 95 ASP A N 1
ATOM 765 C CA . ASP A 1 95 ? 1.042 14.372 6.564 1.00 95.75 95 ASP A CA 1
ATOM 766 C C . ASP A 1 95 ? 0.156 13.451 7.429 1.00 95.75 95 ASP A C 1
ATOM 768 O O . ASP A 1 95 ? -0.323 13.847 8.494 1.00 95.75 95 ASP A O 1
ATOM 772 N N . ALA A 1 96 ? -0.063 12.208 6.989 1.00 94.00 96 ALA A N 1
ATOM 773 C CA . ALA A 1 96 ? -0.860 11.224 7.715 1.00 94.00 96 ALA A CA 1
ATOM 774 C C . ALA A 1 96 ? -0.129 10.596 8.916 1.00 94.00 96 ALA A C 1
ATOM 776 O O . ALA A 1 96 ? -0.787 10.064 9.810 1.00 94.00 96 ALA A O 1
ATOM 777 N N . ARG A 1 97 ? 1.211 10.648 8.949 1.00 84.50 97 ARG A N 1
ATOM 778 C CA . ARG A 1 97 ? 2.051 10.056 10.011 1.00 84.50 97 ARG A CA 1
ATOM 779 C C . ARG A 1 97 ? 2.543 11.053 11.056 1.00 84.50 97 ARG A C 1
ATOM 781 O O . ARG A 1 97 ? 3.076 10.644 12.081 1.00 84.50 97 ARG A O 1
ATOM 788 N N . THR A 1 98 ? 2.407 12.347 10.796 1.00 72.19 98 THR A N 1
ATOM 789 C CA . THR A 1 98 ? 2.919 13.431 11.650 1.00 72.19 98 THR A CA 1
ATOM 790 C C . THR A 1 98 ? 1.894 13.944 12.671 1.00 72.19 98 THR A C 1
ATOM 792 O O . THR A 1 98 ? 2.018 15.069 13.157 1.00 72.19 98 THR A O 1
ATOM 795 N N . LYS A 1 99 ? 0.892 13.129 13.028 1.00 53.34 99 LYS A N 1
ATOM 796 C CA . LYS A 1 99 ? -0.146 13.457 14.018 1.00 53.34 99 LYS A CA 1
ATOM 797 C C . LYS A 1 99 ? -0.218 12.448 15.150 1.00 53.34 99 LYS A C 1
ATOM 799 O O . LYS A 1 99 ? -0.086 11.240 14.861 1.00 53.34 99 LYS A O 1
#

pLDDT: mean 94.22, std 6.26, range [53.34, 98.5]

Foldseek 3Di:
DLVLLLLCQLQAHKDFLVVSCVVVVHDSVCSLVSQVVCVVLVQWDDPDSGMTHGDQLQCSLLSSQVVVCVVVVHDDDDDVVSNVRSVVSRVSNVVNPPD

Sequence (99 aa):
MQAKVYLLVTCYGKMSSAIIAEKLKISLDDAQKTSKDLLSLGAFIDFSEIEFEAMHPRFTVVNMYRRMCERENIEFKRNKIIDNIGVILEKPYDDARTK

Secondary structure (DSSP, 8-state):
-HHHHHHHHHHH-SEEHHHHHHHHT--HHHHHHHHHHHHHTTSEEEEETTEEEEPPHHHHHHHHHHHHHHHTT------HHHHHHHHHHHHHHHHHH--